Protein AF-A0A3D2MVJ1-F1 (afdb_monomer_lite)

Foldseek 3Di:
DDDDDDDDPPPVQAPCPDPVLCQQAPQAVVRVLCQEADVSNPGDHPNDYHCVVVVDDLVVVLVCQCCNDDPGDHVVVPDDSD

Structure (mmCIF, N/CA/C/O backbone):
data_AF-A0A3D2MVJ1-F1
#
_entry.id   AF-A0A3D2MVJ1-F1
#
loop_
_atom_site.group_PDB
_atom_site.id
_atom_site.type_symbol
_atom_site.label_atom_id
_atom_site.label_alt_id
_atom_site.label_comp_id
_atom_site.label_asym_id
_atom_site.label_entity_id
_atom_site.label_seq_id
_atom_site.pdbx_PDB_ins_code
_atom_site.Cartn_x
_atom_site.Cartn_y
_atom_site.Cartn_z
_atom_site.occupancy
_atom_site.B_iso_or_equiv
_atom_site.auth_seq_id
_atom_site.auth_comp_id
_atom_site.auth_asym_id
_atom_site.auth_atom_id
_atom_site.pdbx_PDB_model_num
ATOM 1 N N . VAL A 1 1 ? -16.340 25.079 -9.988 1.00 43.25 1 VAL A N 1
ATOM 2 C CA . VAL A 1 1 ? -17.304 23.974 -10.188 1.00 43.25 1 VAL A CA 1
ATOM 3 C C . VAL A 1 1 ? -17.463 23.780 -11.681 1.00 43.25 1 VAL A C 1
ATOM 5 O O . VAL A 1 1 ? -18.131 24.584 -12.310 1.00 43.25 1 VAL A O 1
ATOM 8 N N . ALA A 1 2 ? -16.775 22.802 -12.258 1.00 37.16 2 ALA A N 1
ATOM 9 C CA . ALA A 1 2 ? -16.982 22.409 -13.647 1.00 37.16 2 ALA A CA 1
ATOM 10 C C . ALA A 1 2 ? -16.736 20.904 -13.738 1.00 37.16 2 ALA A C 1
ATOM 12 O O . ALA A 1 2 ? -15.609 20.433 -13.861 1.00 37.16 2 ALA A O 1
ATOM 13 N N . THR A 1 3 ? -17.823 20.169 -13.543 1.00 53.25 3 THR A N 1
ATOM 14 C CA . THR A 1 3 ? -17.943 18.753 -13.859 1.00 53.25 3 THR A CA 1
ATOM 15 C C . THR A 1 3 ? -18.043 18.651 -15.375 1.00 53.25 3 THR A C 1
ATOM 17 O O . THR A 1 3 ? -19.053 19.072 -15.932 1.00 53.25 3 THR A O 1
ATOM 20 N N . GLU A 1 4 ? -17.035 18.093 -16.042 1.00 40.12 4 GLU A N 1
ATOM 21 C CA . GLU A 1 4 ? -17.195 17.635 -17.422 1.00 40.12 4 GLU A CA 1
ATOM 22 C C . GLU A 1 4 ? -17.326 16.116 -17.454 1.00 40.12 4 GLU A C 1
ATOM 24 O O . GLU A 1 4 ? -16.414 15.347 -17.145 1.00 40.12 4 GLU A O 1
ATOM 29 N N . ILE A 1 5 ? -18.543 15.721 -17.815 1.00 58.03 5 ILE A N 1
ATOM 30 C CA . ILE A 1 5 ? -18.971 14.379 -18.161 1.00 58.03 5 ILE A CA 1
ATOM 31 C C . ILE A 1 5 ? -18.410 14.085 -19.555 1.00 58.03 5 ILE A C 1
ATOM 33 O O . ILE A 1 5 ? -18.976 14.501 -20.560 1.00 58.03 5 ILE A O 1
ATOM 37 N N . THR A 1 6 ? -17.304 13.349 -19.629 1.00 49.47 6 THR A N 1
ATOM 38 C CA . THR A 1 6 ? -16.986 12.569 -20.827 1.00 49.47 6 THR A CA 1
ATOM 39 C C . THR A 1 6 ? -16.470 11.203 -20.408 1.00 49.47 6 THR A C 1
ATOM 41 O O . THR A 1 6 ? -15.610 11.079 -19.532 1.00 49.47 6 THR A O 1
ATOM 44 N N . GLY A 1 7 ? -17.083 10.169 -20.976 1.00 45.19 7 GLY A N 1
ATOM 45 C CA . GLY A 1 7 ? -16.904 8.772 -20.616 1.00 45.19 7 GLY A CA 1
ATOM 46 C C . GLY A 1 7 ? -15.485 8.266 -20.833 1.00 45.19 7 GLY A C 1
ATOM 47 O O . GLY A 1 7 ? -15.191 7.619 -21.838 1.00 45.19 7 GLY A O 1
ATOM 48 N N . ARG A 1 8 ? -14.618 8.463 -19.841 1.00 52.22 8 ARG A N 1
ATOM 49 C CA . ARG A 1 8 ? -13.418 7.648 -19.722 1.00 52.22 8 ARG A CA 1
ATOM 50 C C . ARG A 1 8 ? -13.847 6.268 -19.253 1.00 52.22 8 ARG A C 1
ATOM 52 O O . ARG A 1 8 ? -14.253 6.069 -18.113 1.00 52.22 8 ARG A O 1
ATOM 59 N N . LYS A 1 9 ? -13.700 5.290 -20.144 1.00 46.22 9 LYS A N 1
ATOM 60 C CA . LYS A 1 9 ? -13.311 3.950 -19.715 1.00 46.22 9 LYS A CA 1
ATOM 61 C C . LYS A 1 9 ? -11.952 4.102 -19.032 1.00 46.22 9 LYS A C 1
ATOM 63 O O . LYS A 1 9 ? -10.920 3.981 -19.682 1.00 46.22 9 LYS A O 1
ATOM 68 N N . HIS A 1 10 ? -11.956 4.478 -17.756 1.00 45.72 10 HIS A N 1
ATOM 69 C CA . HIS A 1 10 ? -10.777 4.370 -16.918 1.00 45.72 10 HIS A CA 1
ATOM 70 C C . HIS A 1 10 ? -10.511 2.882 -16.788 1.00 45.72 10 HIS A C 1
ATOM 72 O O . HIS A 1 10 ? -11.230 2.165 -16.092 1.00 45.72 10 HIS A O 1
ATOM 78 N N . TYR A 1 11 ? -9.511 2.400 -17.515 1.00 46.25 11 TYR A N 1
ATOM 79 C CA . TYR A 1 11 ? -8.850 1.186 -17.089 1.00 46.25 11 TYR A CA 1
ATOM 80 C C . TYR A 1 11 ? -8.362 1.493 -15.669 1.00 46.25 11 TYR A C 1
ATOM 82 O O . TYR A 1 11 ? -7.618 2.431 -15.444 1.00 46.25 11 TYR A O 1
ATOM 90 N N . ALA A 1 12 ? -8.901 0.807 -14.665 1.00 53.16 12 ALA A N 1
ATOM 91 C CA . ALA A 1 12 ? -8.677 1.137 -13.254 1.00 53.16 12 ALA A CA 1
ATOM 92 C C . ALA A 1 12 ? -7.226 0.884 -12.780 1.00 53.16 12 ALA A C 1
ATOM 94 O O . ALA A 1 12 ? -6.959 0.911 -11.583 1.00 53.16 12 ALA A O 1
ATOM 95 N N . ALA A 1 13 ? -6.311 0.581 -13.704 1.00 53.12 13 ALA A N 1
ATOM 96 C CA . ALA A 1 13 ? -4.955 0.134 -13.426 1.00 53.12 13 ALA A CA 1
ATOM 97 C C . ALA A 1 13 ? -3.919 1.272 -13.445 1.00 53.12 13 ALA A C 1
ATOM 99 O O . ALA A 1 13 ? -2.828 1.075 -12.927 1.00 53.12 13 ALA A O 1
ATOM 100 N N . ASP A 1 14 ? -4.246 2.436 -14.015 1.00 54.69 14 ASP A N 1
ATOM 101 C CA . ASP A 1 14 ? -3.322 3.563 -14.211 1.00 54.69 14 ASP A CA 1
ATOM 102 C C . ASP A 1 14 ? -3.793 4.886 -13.576 1.00 54.69 14 ASP A C 1
ATOM 104 O O . ASP A 1 14 ? -3.136 5.917 -13.726 1.00 54.69 14 ASP A O 1
ATOM 108 N N . ASP A 1 15 ? -4.898 4.872 -12.822 1.00 68.56 15 ASP A N 1
ATOM 109 C CA . ASP A 1 15 ? -5.328 6.033 -12.037 1.00 68.56 15 ASP A CA 1
ATOM 110 C C . ASP A 1 15 ? -4.744 5.992 -10.613 1.00 68.56 15 ASP A C 1
ATOM 112 O O . ASP A 1 15 ? -5.283 5.365 -9.694 1.00 68.56 15 ASP A O 1
ATOM 116 N N . GLU A 1 16 ? -3.638 6.714 -10.428 1.00 74.12 16 GLU A N 1
ATOM 117 C CA . GLU A 1 16 ? -2.991 6.944 -9.127 1.00 74.12 16 GLU A CA 1
ATOM 118 C C . GLU A 1 16 ? -3.957 7.571 -8.095 1.00 74.12 16 GLU A C 1
ATOM 120 O O . GLU A 1 16 ? -3.759 7.445 -6.892 1.00 74.12 16 GLU A O 1
ATOM 125 N N . ASN A 1 17 ? -5.054 8.210 -8.532 1.00 81.75 17 ASN A N 1
ATOM 126 C CA . ASN A 1 17 ? -6.027 8.829 -7.627 1.00 81.75 17 ASN A CA 1
ATOM 127 C C . ASN A 1 17 ? -7.116 7.878 -7.114 1.00 81.75 17 ASN A C 1
ATOM 129 O O . ASN A 1 17 ? -8.028 8.317 -6.395 1.00 81.75 17 ASN A O 1
ATOM 133 N N . THR A 1 18 ? -7.046 6.586 -7.439 1.00 93.12 18 THR A N 1
ATOM 134 C CA . THR A 1 18 ? -7.941 5.600 -6.828 1.00 93.12 18 THR A CA 1
ATOM 135 C C . THR A 1 18 ? -7.721 5.540 -5.317 1.00 93.12 18 THR A C 1
ATOM 137 O O . THR A 1 18 ? -6.608 5.693 -4.814 1.00 93.12 18 THR A O 1
ATOM 140 N N . LEU A 1 19 ? -8.795 5.277 -4.564 1.00 90.88 19 LEU A N 1
ATOM 141 C CA . LEU A 1 19 ? -8.687 5.081 -3.116 1.00 90.88 19 LEU A CA 1
ATOM 142 C C . LEU A 1 19 ? -7.696 3.956 -2.780 1.00 90.88 19 LEU A C 1
ATOM 144 O O . LEU A 1 19 ? -6.912 4.101 -1.853 1.00 90.88 19 LEU A O 1
ATOM 148 N N . GLY A 1 20 ? -7.704 2.865 -3.553 1.00 92.56 20 GLY A N 1
ATOM 149 C CA . GLY A 1 20 ? -6.780 1.747 -3.364 1.00 92.56 20 GLY A CA 1
ATOM 150 C C . GLY A 1 20 ? -5.312 2.160 -3.480 1.00 92.56 20 GLY A C 1
ATOM 151 O O . GLY A 1 20 ? -4.527 1.813 -2.603 1.00 92.56 20 GLY A O 1
ATOM 152 N N . ASN A 1 21 ? -4.954 2.938 -4.507 1.00 94.69 21 ASN A N 1
ATOM 153 C CA . ASN A 1 21 ? -3.594 3.451 -4.662 1.00 94.69 21 ASN A CA 1
ATOM 154 C C . ASN A 1 21 ? -3.222 4.389 -3.501 1.00 94.69 21 ASN A C 1
ATOM 156 O O . ASN A 1 21 ? -2.218 4.141 -2.840 1.00 94.69 21 ASN A O 1
ATOM 160 N N . ARG A 1 22 ? -4.082 5.359 -3.148 1.00 94.75 22 ARG A N 1
ATOM 161 C CA . ARG A 1 22 ? -3.830 6.267 -2.011 1.00 94.75 22 ARG A CA 1
ATOM 162 C C . ARG A 1 22 ? -3.629 5.537 -0.682 1.00 94.75 22 ARG A C 1
ATOM 164 O O . ARG A 1 22 ? -2.697 5.859 0.050 1.00 94.75 22 ARG A O 1
ATOM 171 N N . LEU A 1 23 ? -4.448 4.524 -0.387 1.00 93.88 23 LEU A N 1
ATOM 172 C CA . LEU A 1 23 ? -4.245 3.656 0.780 1.00 93.88 23 LEU A CA 1
ATOM 173 C C . LEU A 1 23 ? -2.868 2.996 0.748 1.00 93.88 23 LEU A C 1
ATOM 175 O O . LEU A 1 23 ? -2.182 2.942 1.762 1.00 93.88 23 LEU A O 1
ATOM 179 N N . PHE A 1 24 ? -2.455 2.529 -0.423 1.00 96.62 24 PHE A N 1
ATOM 180 C CA . PHE A 1 24 ? -1.204 1.815 -0.589 1.00 96.62 24 PHE A CA 1
ATOM 181 C C . PHE A 1 24 ? 0.036 2.712 -0.436 1.00 96.62 24 PHE A C 1
ATOM 183 O O . PHE A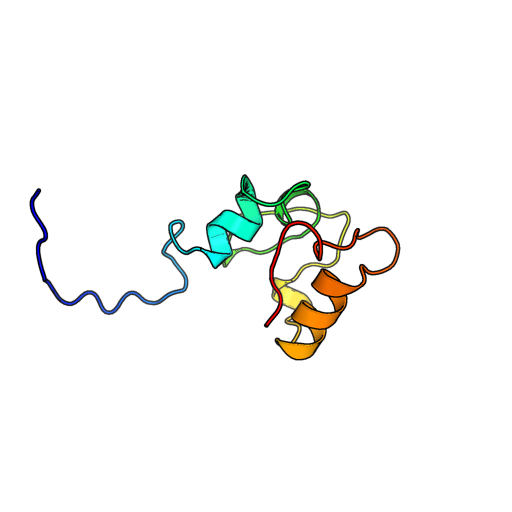 1 24 ? 1.041 2.263 0.122 1.00 96.62 24 PHE A O 1
ATOM 190 N N . VAL A 1 25 ? -0.017 3.958 -0.922 1.00 96.69 25 VAL A N 1
ATOM 191 C CA . VAL A 1 25 ? 1.161 4.840 -1.013 1.00 96.69 25 VAL A CA 1
ATOM 192 C C . VAL A 1 25 ? 1.226 5.940 0.045 1.00 96.69 25 VAL A C 1
ATOM 194 O O . VAL A 1 25 ? 2.333 6.385 0.342 1.00 96.69 25 VAL A O 1
ATOM 197 N N . GLU A 1 26 ? 0.104 6.368 0.642 1.00 93.69 26 GLU A N 1
ATOM 198 C CA . GLU A 1 26 ? 0.117 7.518 1.565 1.00 93.69 26 GLU A CA 1
ATOM 199 C C . GLU A 1 26 ? -0.768 7.391 2.817 1.00 93.69 26 GLU A C 1
ATOM 201 O O . GLU A 1 26 ? -0.324 7.774 3.896 1.00 93.69 26 GLU A O 1
ATOM 206 N N . THR A 1 27 ? -2.018 6.918 2.718 1.00 93.19 27 THR A N 1
ATOM 207 C CA . THR A 1 27 ? -2.998 7.213 3.785 1.00 93.19 27 THR A CA 1
ATOM 208 C C . THR A 1 27 ? -2.975 6.219 4.941 1.00 93.19 27 THR A C 1
ATOM 210 O O . THR A 1 27 ? -3.531 6.518 5.997 1.00 93.19 27 THR A O 1
ATOM 213 N N . THR A 1 28 ? -2.389 5.032 4.761 1.00 95.00 28 THR A N 1
ATOM 214 C CA . THR A 1 28 ? -2.155 4.106 5.876 1.00 95.00 28 THR A CA 1
ATOM 215 C C . THR A 1 28 ? -0.840 4.430 6.570 1.00 95.00 28 THR A C 1
ATOM 217 O O . THR A 1 28 ? 0.099 4.932 5.958 1.00 95.00 28 THR A O 1
ATOM 220 N N . ASN A 1 29 ? -0.744 4.100 7.854 1.00 95.06 29 ASN A N 1
ATOM 221 C CA . ASN A 1 29 ? 0.474 4.264 8.633 1.00 95.06 29 ASN A CA 1
ATOM 222 C C . ASN A 1 29 ? 0.917 2.916 9.239 1.00 95.06 29 ASN A C 1
ATOM 224 O O . ASN A 1 29 ? 0.263 2.446 10.175 1.00 95.06 29 ASN A O 1
ATOM 228 N N . PRO A 1 30 ? 2.007 2.294 8.748 1.00 96.12 30 PRO A N 1
ATOM 229 C CA . PRO A 1 30 ? 2.835 2.740 7.620 1.00 96.12 30 PRO A CA 1
ATOM 230 C C . PRO A 1 30 ? 2.126 2.585 6.253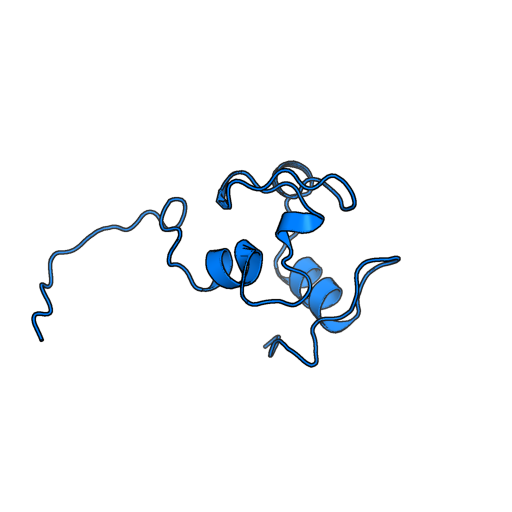 1.00 96.12 30 PRO A C 1
ATOM 232 O O . PRO A 1 30 ? 1.212 1.763 6.127 1.00 96.12 30 PRO A O 1
ATOM 235 N N . PRO A 1 31 ? 2.539 3.325 5.204 1.00 96.94 31 PRO A N 1
ATOM 236 C CA . PRO A 1 31 ? 2.080 3.063 3.842 1.00 96.94 31 PRO A CA 1
ATOM 237 C C . PRO A 1 31 ? 2.504 1.666 3.384 1.00 96.94 31 PRO A C 1
ATOM 239 O O . PRO A 1 31 ? 3.650 1.257 3.598 1.00 96.94 31 PRO A O 1
ATOM 242 N N . CYS A 1 32 ? 1.611 0.929 2.721 1.00 97.94 32 CYS A N 1
ATOM 243 C CA . CYS A 1 32 ? 1.890 -0.441 2.273 1.00 97.94 32 CYS A CA 1
ATOM 244 C C . CYS A 1 32 ? 3.125 -0.515 1.352 1.00 97.94 32 CYS A C 1
ATOM 246 O O . CYS A 1 32 ? 3.920 -1.456 1.437 1.00 97.94 32 CYS A O 1
ATOM 248 N N . GLY A 1 33 ? 3.313 0.510 0.516 1.00 97.75 33 GLY A N 1
ATOM 249 C CA . GLY A 1 33 ? 4.410 0.641 -0.439 1.00 97.75 33 GLY A CA 1
ATOM 250 C C . GLY A 1 33 ? 5.812 0.714 0.156 1.00 97.75 33 GLY A C 1
ATOM 251 O O . GLY A 1 33 ? 6.778 0.377 -0.528 1.00 97.75 33 GLY A O 1
ATOM 252 N N . VAL A 1 34 ? 5.939 1.103 1.428 1.00 97.75 34 VAL A N 1
ATOM 253 C CA . VAL A 1 34 ? 7.231 1.098 2.136 1.00 97.75 34 VAL A CA 1
ATOM 254 C C . VAL A 1 34 ? 7.747 -0.332 2.306 1.00 97.75 34 VAL A C 1
AT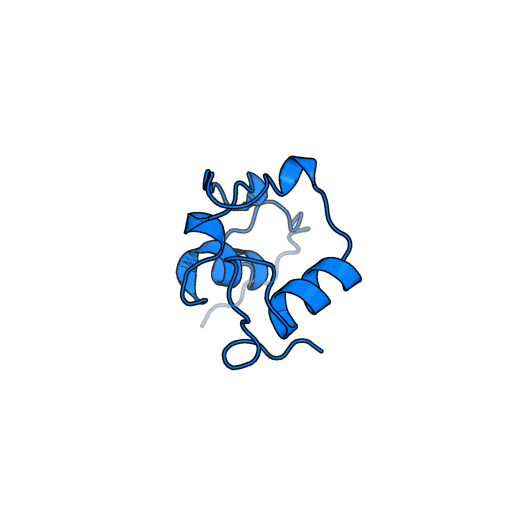OM 256 O O . VAL A 1 34 ? 8.953 -0.572 2.254 1.00 97.75 34 VAL A O 1
ATOM 259 N N . CYS A 1 35 ? 6.837 -1.293 2.473 1.00 98.38 35 CYS A N 1
ATOM 260 C CA . CYS A 1 35 ? 7.189 -2.684 2.726 1.00 98.38 35 CYS A CA 1
ATOM 261 C C . CYS A 1 35 ? 7.067 -3.573 1.489 1.00 98.38 35 CYS A C 1
ATOM 263 O O . CYS A 1 35 ? 7.841 -4.519 1.381 1.00 98.38 35 CYS A O 1
ATOM 265 N N . HIS A 1 36 ? 6.136 -3.290 0.577 1.00 98.56 36 HIS A N 1
ATOM 266 C CA . HIS A 1 36 ? 5.788 -4.183 -0.530 1.00 98.56 36 HIS A CA 1
ATOM 267 C C . HIS A 1 36 ? 6.084 -3.594 -1.915 1.00 98.56 36 HIS A C 1
ATOM 269 O O . HIS A 1 36 ? 5.863 -2.407 -2.171 1.00 98.56 36 HIS A O 1
ATOM 275 N N . THR A 1 37 ? 6.499 -4.460 -2.839 1.00 98.50 37 THR A N 1
ATOM 276 C CA . THR A 1 37 ? 6.494 -4.188 -4.282 1.00 98.50 37 THR A CA 1
ATOM 277 C C . THR A 1 37 ? 5.086 -4.361 -4.841 1.00 98.50 37 THR A C 1
ATOM 279 O O . THR A 1 37 ? 4.428 -5.371 -4.567 1.00 98.50 37 THR A O 1
ATOM 282 N N . LEU A 1 38 ? 4.644 -3.366 -5.607 1.00 97.56 38 LEU A N 1
ATOM 283 C CA . LEU A 1 38 ? 3.430 -3.387 -6.414 1.00 97.56 38 LEU A CA 1
ATOM 284 C C . LEU A 1 38 ? 3.590 -2.364 -7.548 1.00 97.56 38 LEU A C 1
ATOM 286 O O . LEU A 1 38 ? 3.494 -1.156 -7.321 1.00 97.56 38 LEU A O 1
ATOM 290 N N . GLU A 1 39 ? 3.819 -2.833 -8.773 1.00 96.12 39 GLU A N 1
ATOM 291 C CA . GLU A 1 39 ? 4.101 -1.967 -9.926 1.00 96.12 39 GLU A CA 1
ATOM 292 C C . GLU A 1 39 ? 2.922 -1.039 -10.248 1.00 96.12 39 GLU A C 1
ATOM 294 O O . GLU A 1 39 ? 3.124 0.129 -10.570 1.00 96.12 39 GLU A O 1
ATOM 299 N N . ALA A 1 40 ? 1.685 -1.507 -10.050 1.00 93.56 40 ALA A N 1
ATOM 300 C CA . ALA A 1 40 ? 0.478 -0.690 -10.215 1.00 93.56 40 ALA A CA 1
ATOM 301 C C . ALA A 1 40 ? 0.407 0.522 -9.260 1.00 93.56 40 ALA A C 1
ATOM 303 O O . ALA A 1 40 ? -0.357 1.451 -9.506 1.00 93.56 40 ALA A O 1
ATOM 304 N N . ALA A 1 41 ? 1.186 0.510 -8.173 1.00 95.75 41 ALA A N 1
ATOM 305 C CA . ALA A 1 41 ? 1.349 1.630 -7.246 1.00 95.75 41 ALA A CA 1
ATOM 306 C C . ALA A 1 41 ? 2.763 2.245 -7.302 1.00 95.75 41 ALA A C 1
ATOM 308 O O . ALA A 1 41 ? 3.104 3.101 -6.488 1.00 95.75 41 ALA A O 1
ATOM 309 N N . ARG A 1 42 ? 3.605 1.797 -8.246 1.00 95.50 42 ARG A N 1
ATOM 310 C CA . ARG A 1 42 ? 5.003 2.223 -8.438 1.00 95.50 42 ARG A CA 1
ATOM 311 C C . ARG A 1 42 ? 5.878 2.075 -7.190 1.00 95.50 42 ARG A C 1
ATOM 313 O O . ARG A 1 42 ? 6.798 2.866 -6.970 1.00 95.50 42 A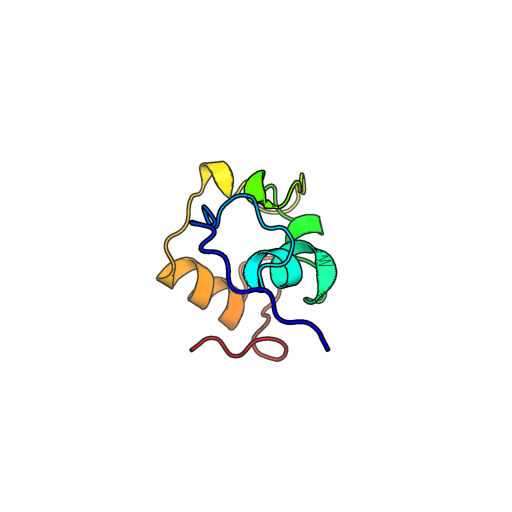RG A O 1
ATOM 320 N N . THR A 1 43 ? 5.623 1.056 -6.374 1.00 97.12 43 THR A N 1
ATOM 321 C CA . THR A 1 43 ? 6.375 0.803 -5.138 1.00 97.12 43 THR A CA 1
ATOM 322 C C . THR A 1 43 ? 7.338 -0.366 -5.305 1.00 97.12 43 THR A C 1
ATOM 324 O O . THR A 1 43 ? 7.102 -1.285 -6.087 1.00 97.12 43 THR A O 1
ATOM 327 N N . ARG A 1 44 ? 8.442 -0.344 -4.551 1.00 98.12 44 ARG A N 1
ATOM 328 C CA . ARG A 1 44 ? 9.513 -1.356 -4.617 1.00 98.12 44 ARG A CA 1
ATOM 329 C C . ARG A 1 44 ? 9.979 -1.801 -3.229 1.00 98.12 44 ARG A C 1
ATOM 331 O O . ARG A 1 44 ? 11.169 -2.023 -3.016 1.00 98.12 44 ARG A O 1
ATOM 338 N N . GLY A 1 45 ? 9.065 -1.842 -2.259 1.00 97.19 45 GLY A N 1
ATOM 339 C CA . GLY A 1 45 ? 9.379 -2.288 -0.905 1.00 97.19 45 GLY A CA 1
ATOM 340 C C . GLY A 1 45 ? 9.772 -3.771 -0.875 1.00 97.19 45 GLY A C 1
ATOM 341 O O . GLY A 1 45 ? 9.153 -4.595 -1.542 1.00 97.19 45 GLY A O 1
ATOM 342 N N . VAL A 1 46 ? 10.801 -4.110 -0.095 1.00 97.19 46 VAL A N 1
ATOM 343 C CA . VAL A 1 46 ? 11.396 -5.466 -0.054 1.00 97.19 46 VAL A CA 1
ATOM 344 C C . VAL A 1 46 ? 11.315 -6.137 1.322 1.00 97.19 46 VAL A C 1
ATOM 346 O O . VAL A 1 46 ? 11.926 -7.179 1.542 1.00 97.19 46 VAL A O 1
ATOM 349 N N . ILE A 1 47 ? 10.593 -5.531 2.268 1.00 97.25 47 ILE A N 1
ATOM 350 C CA . ILE A 1 47 ? 10.398 -6.086 3.618 1.00 97.25 47 ILE A CA 1
ATOM 351 C C . ILE A 1 47 ? 9.321 -7.174 3.580 1.00 97.25 47 ILE A C 1
ATOM 353 O O . ILE A 1 47 ? 9.475 -8.240 4.172 1.00 97.25 47 ILE A O 1
ATOM 357 N N . GLY A 1 48 ? 8.216 -6.885 2.894 1.00 97.00 48 GLY A N 1
ATOM 358 C CA . GLY A 1 48 ? 7.136 -7.821 2.628 1.00 97.00 48 GLY A CA 1
ATOM 359 C C . GLY A 1 48 ? 7.281 -8.490 1.257 1.00 97.00 48 GLY A C 1
ATOM 360 O O . GLY A 1 48 ? 8.119 -8.094 0.447 1.00 97.00 48 GLY A O 1
ATOM 361 N N . PRO A 1 49 ? 6.452 -9.506 0.964 1.00 97.75 49 PRO A N 1
ATOM 362 C CA . PRO A 1 49 ? 6.432 -10.157 -0.343 1.00 97.75 49 PRO A CA 1
ATOM 363 C C . PRO A 1 49 ? 6.077 -9.190 -1.479 1.00 97.75 49 PRO A C 1
ATOM 365 O O . PRO A 1 49 ? 5.274 -8.270 -1.294 1.00 97.75 49 PRO A O 1
ATOM 368 N N . ASN A 1 50 ? 6.605 -9.477 -2.671 1.00 98.31 50 ASN A N 1
ATOM 369 C CA . ASN A 1 50 ? 6.189 -8.845 -3.919 1.00 98.31 50 ASN A CA 1
ATOM 370 C C . ASN A 1 50 ? 4.730 -9.218 -4.237 1.00 98.31 50 ASN A C 1
ATOM 372 O O . ASN A 1 50 ? 4.405 -10.396 -4.409 1.00 98.31 50 ASN A O 1
ATOM 376 N N . LEU A 1 51 ? 3.841 -8.226 -4.307 1.00 98.25 51 LEU A N 1
ATOM 377 C CA . LEU A 1 51 ? 2.413 -8.454 -4.528 1.00 98.25 51 LEU A CA 1
ATOM 378 C C . LEU A 1 51 ? 2.071 -8.709 -5.999 1.00 98.25 51 LEU A C 1
ATOM 380 O O . LEU A 1 51 ? 1.065 -9.375 -6.263 1.00 98.25 51 LEU A O 1
ATOM 384 N N . ASP A 1 52 ? 2.925 -8.282 -6.933 1.00 97.81 52 ASP A N 1
ATOM 385 C CA . ASP A 1 52 ? 2.798 -8.626 -8.355 1.00 97.81 52 ASP A CA 1
ATOM 386 C C . ASP A 1 52 ? 3.011 -10.128 -8.592 1.00 97.81 52 ASP A C 1
ATOM 388 O O . ASP A 1 52 ? 2.379 -10.723 -9.466 1.00 97.81 52 ASP A O 1
ATOM 392 N N . GLU A 1 53 ? 3.859 -10.758 -7.775 1.00 98.12 53 GLU A N 1
ATOM 393 C CA . GLU A 1 53 ? 4.126 -12.199 -7.809 1.00 98.12 53 GLU A CA 1
ATOM 394 C C . GLU A 1 53 ? 3.138 -12.988 -6.947 1.00 98.12 53 GLU A C 1
ATOM 396 O O . GLU A 1 53 ? 2.569 -13.983 -7.397 1.00 98.12 53 GLU A O 1
ATOM 401 N N . LEU A 1 54 ? 2.906 -12.538 -5.708 1.00 97.50 54 LEU A N 1
ATOM 402 C CA . LEU A 1 54 ? 2.065 -13.253 -4.747 1.00 97.50 54 LEU A CA 1
ATOM 403 C C . LEU A 1 54 ? 0.590 -13.277 -5.167 1.00 97.50 54 LEU A C 1
ATOM 405 O O . LEU A 1 54 ? -0.111 -14.244 -4.862 1.00 97.50 54 LEU A O 1
ATOM 409 N N . ARG A 1 55 ? 0.117 -12.204 -5.819 1.00 96.25 55 ARG A N 1
ATOM 410 C CA . ARG A 1 55 ? -1.251 -12.026 -6.346 1.00 96.25 55 ARG A CA 1
ATOM 411 C C . ARG A 1 55 ? -2.336 -12.574 -5.403 1.00 96.25 55 ARG A C 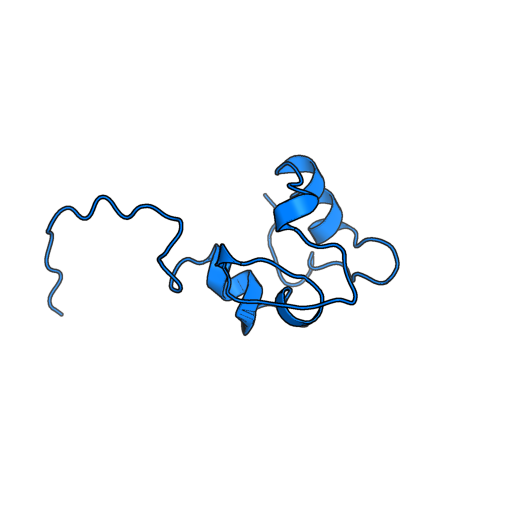1
ATOM 413 O O . ARG A 1 55 ? -3.125 -13.441 -5.796 1.00 96.25 55 ARG A O 1
ATOM 420 N N . PRO A 1 56 ? -2.378 -12.123 -4.135 1.00 95.88 56 PRO A N 1
ATOM 421 C CA . PRO A 1 56 ? -3.321 -12.652 -3.162 1.00 95.88 56 PRO A CA 1
ATOM 422 C C . PRO A 1 56 ? -4.764 -12.332 -3.566 1.00 95.88 56 PRO A C 1
ATOM 424 O O . PRO A 1 56 ? -5.065 -11.271 -4.107 1.00 95.88 56 PRO A O 1
ATOM 427 N N . ASN A 1 57 ? -5.686 -13.242 -3.254 1.00 96.31 57 ASN A N 1
ATOM 428 C CA . ASN A 1 57 ? -7.109 -12.964 -3.422 1.00 96.31 57 ASN A CA 1
ATOM 429 C C . ASN A 1 57 ? -7.629 -12.002 -2.337 1.00 96.31 57 ASN A C 1
ATOM 431 O O . ASN A 1 57 ? -7.025 -11.839 -1.273 1.00 96.31 57 ASN A O 1
ATOM 435 N N . ALA A 1 58 ? -8.799 -11.409 -2.580 1.00 94.31 58 ALA A N 1
ATOM 436 C CA . ALA A 1 58 ? -9.388 -10.408 -1.691 1.00 94.31 58 ALA A CA 1
ATOM 437 C C . ALA A 1 58 ? -9.637 -10.919 -0.260 1.00 94.31 58 ALA A C 1
ATOM 439 O O . ALA A 1 58 ? -9.471 -10.166 0.695 1.00 94.31 58 ALA A O 1
ATOM 440 N N . HIS A 1 59 ? -9.991 -12.198 -0.091 1.00 95.81 59 HIS A N 1
ATOM 441 C CA . HIS A 1 59 ? -10.171 -12.786 1.239 1.00 95.81 59 HIS A CA 1
ATOM 442 C C . HIS A 1 59 ? -8.861 -12.770 2.036 1.00 95.81 59 HIS A C 1
ATOM 444 O O . HIS A 1 59 ? -8.840 -12.351 3.191 1.00 95.81 59 HIS A O 1
ATOM 450 N N . ARG A 1 60 ? -7.750 -13.185 1.413 1.00 95.94 60 ARG A N 1
ATOM 451 C CA . ARG A 1 60 ? -6.426 -13.151 2.047 1.00 95.94 60 ARG A CA 1
ATOM 452 C C . ARG A 1 60 ? -5.972 -11.732 2.369 1.00 95.94 60 ARG A C 1
ATOM 454 O O . ARG A 1 60 ? -5.437 -11.524 3.453 1.00 95.94 60 ARG A O 1
ATOM 461 N N . ILE A 1 61 ? -6.222 -10.774 1.475 1.00 95.81 61 ILE A N 1
ATOM 462 C CA . ILE A 1 61 ? -5.904 -9.358 1.711 1.00 95.81 61 ILE A CA 1
ATOM 463 C C . ILE A 1 61 ? -6.660 -8.844 2.942 1.00 95.81 61 ILE A C 1
ATOM 465 O O . ILE A 1 61 ? -6.039 -8.313 3.857 1.00 95.81 61 ILE A O 1
ATOM 469 N N . ARG A 1 62 ? -7.982 -9.057 3.012 1.00 95.56 62 ARG A N 1
ATOM 470 C CA . ARG A 1 62 ? -8.794 -8.597 4.150 1.00 95.56 62 ARG A CA 1
ATOM 471 C C . ARG A 1 62 ? -8.354 -9.214 5.473 1.00 95.56 62 ARG A C 1
ATOM 473 O O . ARG A 1 62 ? -8.235 -8.491 6.454 1.00 95.56 62 ARG A O 1
ATOM 480 N N . ALA A 1 63 ? -8.070 -10.518 5.491 1.00 95.81 63 ALA A N 1
ATOM 481 C CA . ALA A 1 63 ? -7.573 -11.183 6.692 1.00 95.81 63 ALA A CA 1
ATOM 482 C C . ALA A 1 63 ? -6.239 -10.576 7.158 1.00 95.81 63 ALA A C 1
ATOM 484 O O . ALA A 1 63 ? -6.112 -10.218 8.323 1.00 95.81 63 ALA A O 1
ATOM 485 N N . ALA A 1 64 ? -5.278 -10.382 6.246 1.00 96.38 64 ALA A N 1
ATOM 486 C CA . ALA A 1 64 ? -3.985 -9.781 6.571 1.00 96.38 64 ALA A CA 1
ATOM 487 C C . ALA A 1 64 ? -4.114 -8.340 7.092 1.00 96.38 64 ALA A C 1
ATOM 489 O O . ALA A 1 64 ? -3.453 -7.988 8.063 1.00 96.38 64 ALA A O 1
ATOM 490 N N . LEU A 1 65 ? -4.993 -7.525 6.500 1.00 96.31 65 LEU A N 1
ATOM 491 C CA . LEU A 1 65 ? -5.249 -6.160 6.969 1.00 96.31 65 LEU A CA 1
ATOM 492 C C . LEU A 1 65 ? -5.940 -6.128 8.338 1.00 96.31 65 LEU A C 1
ATOM 494 O O . LEU A 1 65 ? -5.635 -5.260 9.146 1.00 96.31 65 LEU A O 1
ATOM 498 N N . ALA A 1 66 ? -6.852 -7.063 8.614 1.00 95.69 66 ALA A N 1
ATOM 499 C CA . ALA A 1 66 ? -7.583 -7.105 9.879 1.00 95.69 66 ALA A CA 1
ATOM 500 C C . ALA A 1 66 ? -6.731 -7.616 11.050 1.00 95.69 66 ALA A C 1
ATOM 502 O O . ALA A 1 66 ? -6.869 -7.128 12.170 1.00 95.69 66 ALA A O 1
ATOM 503 N N . GLN A 1 67 ? -5.864 -8.602 10.808 1.00 95.31 67 GLN A N 1
ATOM 504 C CA . GLN A 1 67 ? -5.164 -9.319 11.881 1.00 95.31 67 GLN A CA 1
ATOM 505 C C . GLN A 1 67 ? -3.644 -9.087 11.908 1.00 95.31 67 GLN A C 1
ATOM 507 O O . GLN A 1 67 ? -2.998 -9.425 12.895 1.00 95.31 67 GLN A O 1
ATOM 512 N N . GLY A 1 68 ? -3.067 -8.514 10.848 1.00 95.69 68 GLY A N 1
ATOM 513 C CA . GLY A 1 68 ? -1.620 -8.502 10.633 1.00 95.69 68 GLY A CA 1
ATOM 514 C C . GLY A 1 68 ? -1.068 -9.879 10.238 1.00 95.69 68 GLY A C 1
ATOM 515 O O . GLY A 1 68 ? -1.762 -10.899 10.282 1.00 95.69 68 GLY A O 1
ATOM 516 N N . VAL A 1 69 ? 0.197 -9.927 9.814 1.00 95.94 69 VAL A N 1
ATOM 517 C CA . VAL A 1 69 ? 0.898 -11.178 9.462 1.00 95.94 69 VAL A CA 1
ATOM 518 C C . VAL A 1 69 ? 2.385 -11.055 9.794 1.00 95.94 69 VAL A C 1
ATOM 520 O O . VAL A 1 69 ? 3.124 -10.329 9.131 1.00 95.94 69 VAL A O 1
ATOM 523 N N . GLY A 1 70 ? 2.859 -11.805 10.790 1.00 95.19 70 GLY A N 1
ATOM 524 C CA . GLY A 1 70 ? 4.259 -11.734 11.216 1.00 95.19 70 GLY A CA 1
ATOM 525 C C . GLY A 1 70 ? 4.625 -10.320 11.674 1.00 95.19 70 GLY A C 1
ATOM 526 O O . GLY A 1 70 ? 4.030 -9.812 12.617 1.00 95.19 70 GLY A O 1
ATOM 527 N N . ALA A 1 71 ? 5.583 -9.684 10.995 1.00 94.94 71 ALA A N 1
ATOM 528 C CA . ALA A 1 71 ? 5.972 -8.296 11.260 1.00 94.94 71 ALA A CA 1
ATOM 529 C C . ALA A 1 71 ? 5.024 -7.249 10.636 1.00 94.94 71 ALA A C 1
ATOM 531 O O . ALA A 1 71 ? 5.137 -6.066 10.949 1.00 94.94 71 ALA A O 1
ATOM 532 N N . MET A 1 72 ? 4.108 -7.655 9.748 1.00 97.06 72 MET A N 1
ATOM 533 C CA . MET A 1 72 ? 3.108 -6.754 9.175 1.00 97.06 72 MET A CA 1
ATOM 534 C C . MET A 1 72 ? 2.047 -6.426 10.240 1.00 97.06 72 MET A C 1
ATOM 536 O O . MET A 1 72 ? 1.397 -7.359 10.727 1.00 97.06 72 MET A O 1
ATOM 540 N N . PRO A 1 73 ? 1.841 -5.142 10.591 1.00 96.31 73 PRO A N 1
ATOM 541 C CA . PRO A 1 73 ? 0.855 -4.748 11.592 1.00 96.31 73 PRO A CA 1
ATOM 542 C C . PRO A 1 73 ? -0.578 -4.978 11.095 1.00 96.31 73 PRO A C 1
ATOM 544 O O . PRO A 1 73 ? -0.826 -5.101 9.893 1.00 96.31 73 PRO A O 1
ATOM 547 N N . SER A 1 74 ? -1.527 -5.000 12.031 1.00 96.25 74 SER A N 1
ATOM 548 C CA . SER A 1 74 ? -2.945 -4.850 11.701 1.00 96.25 74 SER A CA 1
ATOM 549 C C . SER A 1 74 ? -3.262 -3.392 11.349 1.00 96.25 74 SER A C 1
ATOM 551 O O . SER A 1 74 ? -2.657 -2.464 11.883 1.00 96.25 74 SER A O 1
ATOM 553 N N . TYR A 1 75 ? -4.245 -3.205 10.472 1.00 96.25 75 TYR A N 1
ATOM 554 C CA . TYR A 1 75 ? -4.800 -1.915 10.070 1.00 96.25 75 TYR A CA 1
ATOM 555 C C . TYR A 1 75 ? -6.266 -1.754 10.499 1.00 96.25 75 TYR A C 1
ATOM 557 O O . TYR A 1 75 ? -6.929 -0.831 10.034 1.00 96.25 75 TYR A O 1
ATOM 565 N N . SER A 1 76 ? -6.797 -2.610 11.381 1.00 93.88 76 SER A N 1
ATOM 566 C CA . SER A 1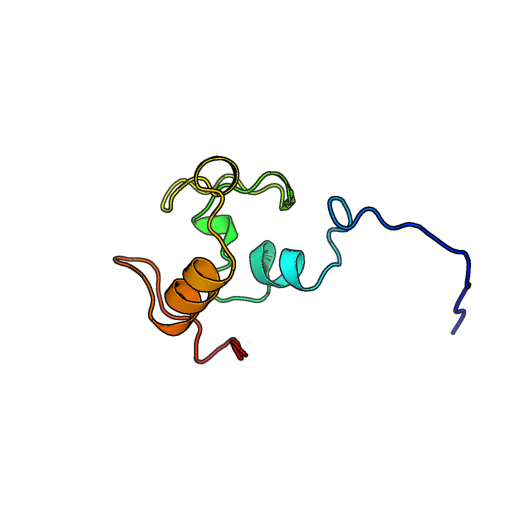 76 ? -8.216 -2.586 11.785 1.00 93.88 76 SER A CA 1
ATOM 567 C C . SER A 1 76 ? -8.664 -1.281 12.453 1.00 93.88 76 SER A C 1
ATOM 569 O O . SER A 1 76 ? -9.848 -0.964 12.440 1.00 93.88 76 SER A O 1
ATOM 571 N N . GLU A 1 77 ? -7.734 -0.519 13.032 1.00 93.88 77 GLU A N 1
ATOM 572 C CA . GLU A 1 77 ? -8.009 0.800 13.623 1.00 93.88 77 GLU A CA 1
ATOM 573 C C . GLU A 1 77 ? -7.995 1.939 12.589 1.00 93.88 77 GLU A C 1
ATOM 575 O O . GLU A 1 77 ? -8.506 3.024 12.855 1.00 93.88 77 GLU A O 1
ATOM 580 N N . GLN A 1 78 ? -7.420 1.700 11.406 1.00 92.69 78 GLN A N 1
ATOM 581 C CA . GLN A 1 78 ? -7.297 2.687 10.327 1.00 92.69 78 GLN A CA 1
ATOM 582 C C . GLN A 1 78 ? -8.280 2.424 9.183 1.00 92.69 78 GLN A C 1
ATOM 584 O O . GLN A 1 78 ? -8.704 3.354 8.501 1.00 92.69 78 GLN A O 1
ATOM 589 N N . LEU A 1 79 ? -8.630 1.156 8.952 1.00 91.75 79 LEU A N 1
ATOM 590 C CA . LEU A 1 79 ? -9.425 0.706 7.819 1.00 91.75 79 LEU A CA 1
ATOM 591 C C . LEU A 1 79 ? -10.648 -0.071 8.290 1.00 91.75 79 LEU A C 1
ATOM 593 O O . LEU A 1 79 ? -10.551 -1.017 9.070 1.00 91.75 79 LEU A O 1
ATOM 597 N N . THR A 1 80 ? -11.803 0.262 7.720 1.00 86.12 80 THR A N 1
ATOM 598 C CA . THR A 1 80 ? -12.987 -0.590 7.818 1.00 86.12 80 THR A CA 1
ATOM 599 C C . THR A 1 80 ? -12.918 -1.655 6.730 1.00 86.12 80 THR A C 1
ATOM 601 O O . THR A 1 80 ? -13.132 -1.382 5.550 1.00 86.12 80 THR A O 1
ATOM 604 N N . VAL A 1 81 ? -12.586 -2.878 7.130 1.00 69.25 81 VAL A N 1
ATOM 605 C CA . VAL A 1 81 ? -12.498 -4.044 6.244 1.00 69.25 81 VAL A CA 1
ATOM 606 C C . VAL A 1 81 ? -13.862 -4.742 6.217 1.00 69.25 81 VAL A C 1
ATOM 608 O O . VAL A 1 81 ? -14.100 -5.686 6.965 1.00 69.25 81 VAL A O 1
ATOM 611 N N . SER A 1 82 ? -14.790 -4.207 5.415 1.00 60.06 82 SER A N 1
ATOM 612 C CA . SER A 1 82 ? -16.105 -4.818 5.132 1.00 60.06 82 SER A CA 1
ATOM 613 C C . SER A 1 82 ? -16.074 -5.705 3.889 1.00 60.06 82 SER A C 1
ATOM 615 O O . SER A 1 82 ? -15.319 -5.389 2.939 1.00 60.06 82 SER A O 1
#

Radius of gyration: 14.49 Å; chains: 1; bounding box: 30×37×34 Å

Sequence (82 aa):
VATEITGRKHYAADDENTLGNRLFVETTNPPCGVCHTLEAARTRGVIGPNLDELRPNAHRIRAALAQGVGAMPSYSEQLTVS

pLDDT: mean 86.16, std 18.46, range [37.16, 98.56]

Secondary structure (DSSP, 8-state):
-----------TTS-TTSHHHHIIIIISSS-HHHHEEEGGGTEEEESSPPHHHH---HHHHHHHHHH-BTTBPP-TTT----